Protein AF-A0A8T8I2J6-F1 (afdb_monomer)

Solvent-accessible surface area (backbone atoms only — not comparable to full-atom values): 5197 Å² total; per-residue (Å²): 140,85,90,82,84,89,80,82,78,71,79,81,74,80,75,80,84,86,82,84,69,74,82,63,61,93,72,84,79,79,65,60,68,63,50,54,51,53,54,55,53,68,70,48,93,73,90,78,87,88,84,87,81,78,66,89,89,73,44,62,68,50,51,53,39,47,54,62,74,75,107

Foldseek 3Di:
DDDDDDDDPPDDDPDDDDPDDDDADPDDDDPPVVLVVVVVQVVDPDDGDDDDDDDPPPCSSNSVRNSSVVD

Structure (mmCIF, N/CA/C/O backbone):
data_AF-A0A8T8I2J6-F1
#
_entry.id   AF-A0A8T8I2J6-F1
#
loop_
_atom_site.group_PDB
_atom_site.id
_atom_site.type_symbol
_atom_site.label_atom_id
_atom_site.label_alt_id
_atom_site.label_comp_id
_atom_site.label_asym_id
_atom_site.label_entity_id
_atom_site.label_seq_id
_atom_site.pdbx_PDB_ins_code
_atom_site.Cartn_x
_atom_site.Cartn_y
_atom_site.Cartn_z
_atom_site.occupancy
_atom_site.B_iso_or_equiv
_atom_site.auth_seq_id
_atom_site.auth_comp_id
_atom_site.auth_asym_id
_atom_site.auth_atom_id
_atom_site.pdbx_PDB_model_num
ATOM 1 N N . GLU A 1 1 ? -16.147 54.275 19.497 1.00 48.97 1 GLU A N 1
ATOM 2 C CA . GLU A 1 1 ? -16.958 53.187 20.082 1.00 48.97 1 GLU A CA 1
ATOM 3 C C . GLU A 1 1 ? -16.709 51.903 19.307 1.00 48.97 1 GLU A C 1
ATOM 5 O O . GLU A 1 1 ? -16.578 51.974 18.093 1.00 48.97 1 GLU A O 1
ATOM 10 N N . VAL A 1 2 ? -16.616 50.756 19.982 1.00 63.16 2 VAL A N 1
ATOM 11 C CA . VAL A 1 2 ? -16.533 49.426 19.352 1.00 63.16 2 VAL A CA 1
ATOM 12 C C . VAL A 1 2 ? -17.766 48.646 19.789 1.00 63.16 2 VAL A C 1
ATOM 14 O O . VAL A 1 2 ? -18.046 48.580 20.982 1.00 63.16 2 VAL A O 1
ATOM 17 N N . HIS A 1 3 ? -18.519 48.097 18.839 1.00 64.94 3 HIS A N 1
ATOM 18 C CA . HIS A 1 3 ? -19.649 47.204 19.105 1.00 64.94 3 HIS A CA 1
ATOM 19 C C . HIS A 1 3 ? -19.223 45.786 18.706 1.00 64.94 3 HIS A C 1
ATOM 21 O O . HIS A 1 3 ? -18.994 45.523 17.528 1.00 64.94 3 HIS A O 1
ATOM 27 N N . GLY A 1 4 ? -19.059 44.890 19.682 1.00 72.25 4 GLY A N 1
ATOM 28 C CA . GLY A 1 4 ? -18.718 43.483 19.449 1.00 72.25 4 GLY A CA 1
ATOM 29 C C . GLY A 1 4 ? -19.917 42.581 19.730 1.00 72.25 4 GLY A C 1
ATOM 30 O O . GLY A 1 4 ? -20.467 42.621 20.828 1.00 72.25 4 GLY A O 1
ATOM 31 N N . GLY A 1 5 ? -20.329 41.785 18.742 1.00 77.81 5 GLY A N 1
ATOM 32 C CA . GLY A 1 5 ? -21.360 40.756 18.894 1.00 77.81 5 GLY A CA 1
ATOM 33 C C . GLY A 1 5 ? -20.796 39.451 19.464 1.00 77.81 5 GLY A C 1
ATOM 34 O O . GLY A 1 5 ? -19.627 39.123 19.261 1.00 77.81 5 GLY A O 1
ATOM 35 N N . VAL A 1 6 ? -21.632 38.698 20.183 1.00 79.12 6 VAL A N 1
ATOM 36 C CA . VAL A 1 6 ? -21.268 37.393 20.757 1.00 79.12 6 VAL A CA 1
ATOM 37 C C . VAL A 1 6 ? -21.399 36.304 19.689 1.00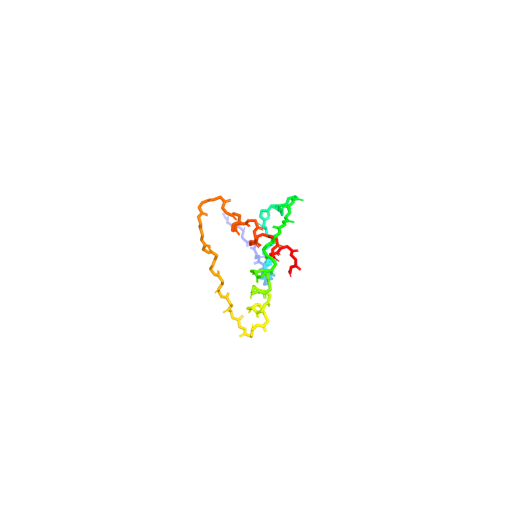 79.12 6 VAL A C 1
ATOM 39 O O . VAL A 1 6 ? -22.488 36.077 19.165 1.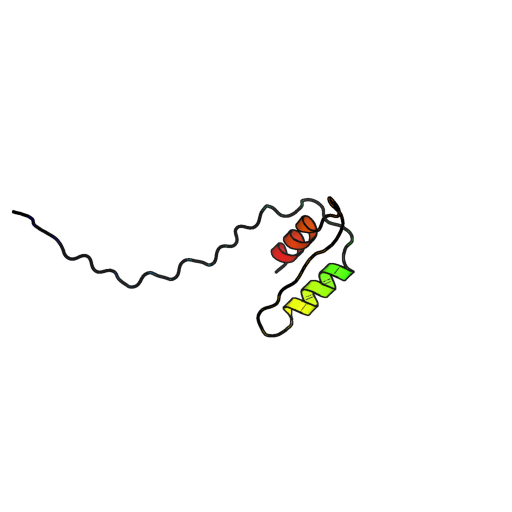00 79.12 6 VAL A O 1
ATOM 42 N N . HIS A 1 7 ? -20.302 35.601 19.397 1.00 71.44 7 HIS A N 1
ATOM 43 C CA . HIS A 1 7 ? -20.293 34.420 18.530 1.00 71.44 7 HIS A CA 1
ATOM 44 C C . HIS A 1 7 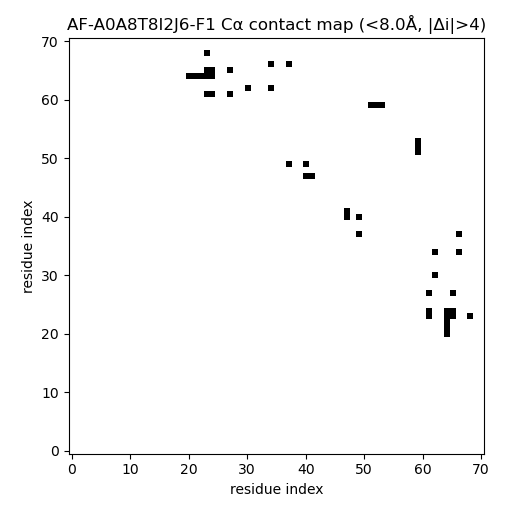? -20.268 33.140 19.371 1.00 71.44 7 HIS A C 1
ATOM 46 O O . HIS A 1 7 ? -19.270 32.825 20.024 1.00 71.44 7 HIS A O 1
ATOM 52 N N . PHE A 1 8 ? -21.362 32.381 19.335 1.00 74.88 8 PHE A N 1
ATOM 53 C CA . PHE A 1 8 ? -21.440 31.071 19.977 1.00 74.88 8 PHE A CA 1
ATOM 54 C C . PHE A 1 8 ? -20.811 30.013 19.072 1.00 74.88 8 PHE A C 1
ATOM 56 O O . PHE A 1 8 ? -21.353 29.678 18.021 1.00 74.88 8 PHE A O 1
ATOM 63 N N . HIS A 1 9 ? -19.678 29.466 19.502 1.00 72.44 9 HIS A N 1
ATOM 64 C CA . HIS A 1 9 ? -19.091 28.289 18.878 1.00 72.44 9 HIS A CA 1
ATOM 65 C C . HIS A 1 9 ? -19.816 27.067 19.446 1.00 72.44 9 HIS A C 1
ATOM 67 O O . HIS A 1 9 ? -19.475 26.565 20.515 1.00 72.44 9 HIS A O 1
ATOM 73 N N . GLN A 1 10 ? -20.870 26.626 18.759 1.00 75.12 10 GLN A N 1
ATOM 74 C CA . GLN A 1 10 ? -21.360 25.256 18.921 1.00 75.12 10 GLN A CA 1
ATOM 75 C C . GLN A 1 10 ? -20.167 24.325 18.632 1.00 75.12 10 GLN A C 1
ATOM 77 O O . GLN A 1 10 ? -19.402 24.613 17.710 1.00 75.12 10 GLN A O 1
ATOM 82 N N . GLY A 1 11 ? -19.952 23.293 19.458 1.00 76.44 11 GLY A N 1
ATOM 83 C CA . GLY A 1 11 ? -18.750 22.449 19.407 1.00 76.44 11 GLY A CA 1
ATOM 84 C C . GLY A 1 11 ? -18.389 22.041 17.978 1.00 76.44 11 GLY A C 1
ATOM 85 O O . GLY A 1 11 ? -19.268 21.666 17.203 1.00 76.44 11 GLY A O 1
ATOM 86 N N . VAL A 1 12 ? -17.109 22.172 17.619 1.00 75.50 12 VAL A N 1
ATOM 87 C CA . VAL A 1 12 ? -16.640 21.868 16.263 1.00 75.50 12 VAL A CA 1
ATOM 88 C C . VAL A 1 12 ? -16.937 20.390 15.987 1.00 75.50 12 VAL A C 1
ATOM 90 O O . VAL A 1 12 ? -16.429 19.549 16.731 1.00 75.50 12 VAL A O 1
ATOM 93 N N . PRO A 1 13 ? -17.762 20.048 14.980 1.00 80.69 13 PRO A N 1
ATOM 94 C CA . PRO A 1 13 ? -17.930 18.655 14.589 1.00 80.69 13 PRO A CA 1
ATOM 95 C C . PRO A 1 13 ? -16.562 18.081 14.221 1.00 80.69 13 PRO A C 1
ATOM 97 O O . PRO A 1 13 ? -15.760 18.769 13.584 1.00 80.69 13 PRO A O 1
ATOM 100 N N . GLU A 1 14 ? -16.280 16.844 14.634 1.00 85.94 14 GLU A N 1
ATOM 101 C CA . GLU A 1 14 ? -15.004 16.215 14.299 1.00 85.94 14 GLU A CA 1
ATOM 102 C C . GLU A 1 14 ? -14.811 16.225 12.775 1.00 85.94 14 GLU A C 1
ATOM 104 O O . GLU A 1 14 ?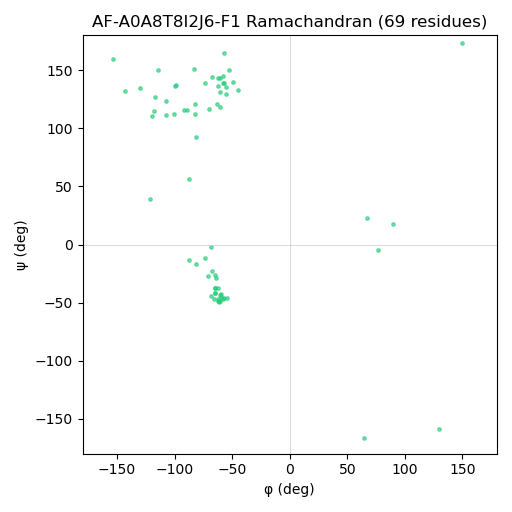 -15.726 15.848 12.031 1.00 85.94 14 GLU A O 1
ATOM 109 N N . PRO A 1 15 ? -13.650 16.692 12.283 1.00 85.00 15 PRO A N 1
ATOM 110 C CA . PRO A 1 15 ? -13.385 16.677 10.859 1.00 85.00 15 PRO A CA 1
ATOM 111 C C . PRO A 1 15 ? -13.385 15.223 10.363 1.00 85.00 15 PRO A C 1
ATOM 113 O O . PRO A 1 15 ? -12.908 14.330 11.069 1.00 85.00 15 PRO A O 1
ATOM 116 N N . PRO A 1 16 ? -13.894 14.958 9.149 1.00 88.56 16 PRO A N 1
ATOM 117 C CA . PRO A 1 16 ? -13.891 13.610 8.602 1.00 88.56 16 PRO A CA 1
ATOM 118 C C . PRO A 1 16 ? -12.457 13.085 8.475 1.00 88.56 16 PRO A C 1
ATOM 120 O O . PRO A 1 16 ? -11.545 13.827 8.102 1.00 88.56 16 PRO A O 1
ATOM 123 N N . VAL A 1 17 ? -12.266 11.789 8.736 1.00 87.75 17 VAL A N 1
ATOM 124 C CA . VAL A 1 17 ? -10.963 11.130 8.567 1.00 87.75 17 VAL A CA 1
ATOM 125 C C . VAL A 1 17 ? -10.556 11.181 7.084 1.00 87.75 17 VAL A C 1
ATOM 127 O O . VAL A 1 17 ? -11.294 10.666 6.236 1.00 87.75 17 VAL A O 1
ATOM 130 N N . PRO A 1 18 ? -9.403 11.780 6.731 1.00 88.06 18 PRO A N 1
ATOM 131 C CA . PRO A 1 18 ? -8.960 11.856 5.343 1.00 88.06 18 PRO A CA 1
ATOM 132 C C . PRO A 1 18 ? -8.710 10.470 4.730 1.00 88.06 18 PRO A C 1
ATOM 134 O O . PRO A 1 18 ? -8.060 9.623 5.337 1.00 88.06 18 PRO A O 1
ATOM 137 N N . ARG A 1 19 ? -9.164 10.261 3.487 1.00 87.25 19 ARG A N 1
ATOM 138 C CA . ARG A 1 19 ? -8.892 9.055 2.671 1.00 87.25 19 ARG A CA 1
ATOM 139 C C . ARG A 1 19 ? -8.186 9.387 1.349 1.00 87.25 19 ARG A C 1
ATOM 141 O O . ARG A 1 19 ? -8.515 8.852 0.297 1.00 87.25 19 ARG A O 1
ATOM 148 N N . GLN A 1 20 ? -7.251 10.333 1.386 1.00 91.81 20 GLN A N 1
ATOM 149 C CA . GLN A 1 20 ? -6.622 10.931 0.199 1.00 91.81 20 GLN A CA 1
ATOM 150 C C . GLN A 1 20 ? -5.399 10.143 -0.290 1.00 91.81 20 GLN A C 1
ATOM 152 O O . GL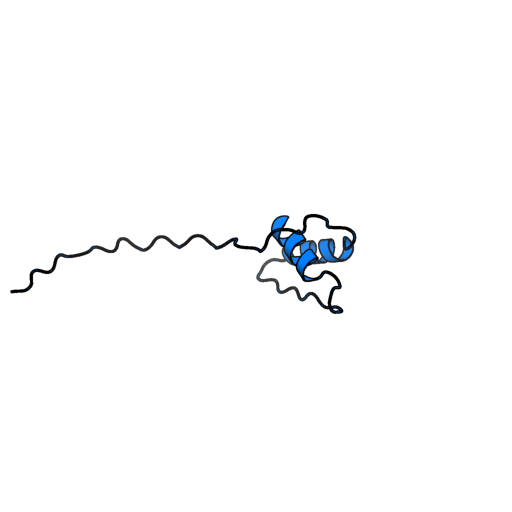N A 1 20 ? -4.299 10.683 -0.408 1.00 91.81 20 GLN A O 1
ATOM 157 N N . LEU A 1 21 ? -5.582 8.854 -0.571 1.00 94.44 21 LEU A N 1
ATOM 158 C CA . LEU A 1 21 ? -4.523 8.057 -1.184 1.00 94.44 21 LEU A CA 1
ATOM 159 C C . LEU A 1 21 ? -4.254 8.531 -2.628 1.00 94.44 21 LEU A C 1
ATOM 161 O O . LEU A 1 21 ? -5.198 8.909 -3.331 1.00 94.44 21 LEU A O 1
ATOM 165 N N . PRO A 1 22 ? -2.989 8.508 -3.094 1.00 95.94 22 PRO A N 1
ATOM 166 C CA . PRO A 1 22 ? -2.678 8.575 -4.520 1.00 95.94 22 PRO A CA 1
ATOM 167 C C . PRO A 1 22 ? -3.442 7.501 -5.291 1.00 95.94 22 PRO A C 1
ATOM 169 O O . PRO A 1 22 ? -3.670 6.429 -4.744 1.00 95.94 22 PRO A O 1
ATOM 172 N N . ALA A 1 23 ? -3.773 7.760 -6.558 1.00 95.06 23 ALA A N 1
ATOM 173 C CA . ALA A 1 23 ? -4.550 6.835 -7.380 1.00 95.06 23 ALA A CA 1
ATOM 174 C C . ALA A 1 23 ? -4.001 5.398 -7.351 1.00 95.06 23 ALA A C 1
ATOM 176 O O . ALA A 1 23 ? -2.788 5.174 -7.415 1.00 95.06 23 ALA A O 1
ATOM 177 N N . ALA A 1 24 ? -4.916 4.427 -7.298 1.00 93.06 24 ALA A N 1
ATOM 178 C CA . ALA A 1 24 ? -4.574 3.016 -7.378 1.00 93.06 24 ALA A CA 1
ATOM 179 C C . ALA A 1 24 ? -3.816 2.710 -8.686 1.00 93.06 24 ALA A C 1
ATOM 181 O O . ALA A 1 24 ? -4.126 3.295 -9.731 1.00 93.06 24 ALA A O 1
ATOM 182 N N . PRO A 1 25 ? -2.849 1.778 -8.669 1.00 94.38 25 PRO A N 1
ATOM 183 C CA . PRO A 1 25 ? -2.198 1.330 -9.893 1.00 94.38 25 PRO A CA 1
ATOM 184 C C . PRO A 1 25 ? -3.228 0.711 -10.854 1.00 94.38 25 PRO A C 1
ATOM 186 O O . PRO A 1 25 ? -4.009 -0.152 -10.460 1.00 94.38 25 PRO A O 1
ATOM 189 N N . ALA A 1 26 ? -3.213 1.129 -12.126 1.00 94.19 26 ALA A N 1
ATOM 190 C CA . ALA A 1 26 ? -4.166 0.661 -13.143 1.00 94.19 26 ALA A CA 1
ATOM 191 C C . ALA A 1 26 ? -4.042 -0.843 -13.448 1.00 94.19 26 ALA A C 1
ATOM 193 O O . ALA A 1 26 ? -5.017 -1.502 -13.806 1.00 94.19 26 ALA A O 1
ATOM 194 N N . HIS A 1 27 ? -2.836 -1.387 -13.289 1.00 94.50 27 HIS A N 1
ATOM 195 C CA . HIS A 1 27 ? -2.545 -2.808 -13.403 1.00 94.50 27 HIS A CA 1
ATOM 196 C C . HIS A 1 27 ? -1.748 -3.244 -12.177 1.00 94.50 27 HIS A C 1
ATOM 198 O O . HIS A 1 27 ? -0.801 -2.568 -11.773 1.00 94.50 27 HIS A O 1
ATOM 204 N N . PHE A 1 28 ? -2.126 -4.379 -11.599 1.00 96.69 28 PHE A N 1
ATOM 205 C CA . PHE A 1 28 ? -1.456 -4.975 -10.451 1.00 96.69 28 PHE A CA 1
ATOM 206 C C . PHE A 1 28 ? -1.477 -6.497 -10.606 1.00 96.69 28 PHE A C 1
ATOM 208 O O . PHE A 1 28 ? -2.507 -7.064 -10.963 1.00 96.69 28 PHE A O 1
ATOM 215 N N . THR A 1 29 ? -0.335 -7.153 -10.409 1.00 96.25 29 THR A N 1
ATOM 216 C CA . THR A 1 29 ? -0.187 -8.607 -10.562 1.00 96.25 29 THR A CA 1
ATOM 217 C C . THR A 1 29 ? 0.950 -9.125 -9.687 1.00 96.25 29 THR A C 1
ATOM 219 O O . THR A 1 29 ? 1.835 -8.363 -9.291 1.00 96.25 29 THR A O 1
ATOM 222 N N . GLY A 1 30 ? 0.932 -10.429 -9.406 1.00 95.75 30 GLY A N 1
ATOM 223 C CA . GLY A 1 30 ? 1.817 -11.063 -8.433 1.00 95.75 30 GLY A CA 1
ATOM 224 C C . GLY A 1 30 ? 1.552 -10.565 -7.010 1.00 95.75 30 GLY A C 1
ATOM 225 O O . GLY A 1 30 ? 0.554 -9.898 -6.749 1.00 95.75 30 GLY A O 1
ATOM 226 N N . ARG A 1 31 ? 2.477 -10.870 -6.095 1.00 97.38 31 ARG A N 1
ATOM 227 C CA . ARG A 1 31 ? 2.474 -10.370 -4.708 1.00 97.38 31 ARG A CA 1
ATOM 228 C C . ARG A 1 31 ? 1.329 -10.879 -3.818 1.00 97.38 31 ARG A C 1
ATOM 230 O O . ARG A 1 31 ? 0.963 -10.215 -2.855 1.00 97.38 31 ARG A O 1
ATOM 237 N N . ALA A 1 32 ? 0.734 -12.022 -4.169 1.00 97.56 32 ALA A N 1
ATOM 238 C CA . ALA A 1 32 ? -0.362 -12.610 -3.397 1.00 97.56 32 ALA A CA 1
ATOM 239 C C . ALA A 1 32 ? 0.071 -12.933 -1.959 1.00 97.56 32 ALA A C 1
ATOM 241 O O . ALA A 1 32 ? -0.629 -12.569 -1.026 1.00 97.56 32 ALA A O 1
ATOM 242 N N . GLU A 1 33 ? 1.265 -13.506 -1.790 1.00 98.12 33 GLU A N 1
ATOM 243 C CA . GLU A 1 33 ? 1.817 -13.844 -0.472 1.00 98.12 33 GLU A CA 1
ATOM 244 C C . GLU A 1 33 ? 1.970 -12.605 0.421 1.00 98.12 33 GLU A C 1
ATOM 246 O O . GLU A 1 33 ? 1.549 -12.620 1.574 1.00 98.12 33 GLU A O 1
ATOM 251 N N . GLU A 1 34 ? 2.497 -11.495 -0.109 1.00 98.06 34 GLU A N 1
ATOM 252 C CA . GLU A 1 34 ? 2.627 -10.267 0.680 1.00 98.06 34 GLU A CA 1
ATOM 253 C C . GLU A 1 34 ? 1.280 -9.584 0.964 1.00 98.06 34 GLU A C 1
ATOM 255 O O . GLU A 1 34 ? 1.154 -8.875 1.960 1.00 98.06 34 GLU A O 1
ATOM 260 N N . LEU A 1 35 ? 0.269 -9.762 0.105 1.00 97.62 35 LEU A N 1
ATOM 261 C CA . LEU A 1 35 ? -1.091 -9.293 0.394 1.00 97.62 35 LEU A CA 1
ATOM 262 C C . LEU A 1 35 ? -1.723 -10.099 1.529 1.00 97.62 35 LEU A C 1
ATOM 264 O O . LEU A 1 35 ? -2.302 -9.501 2.432 1.00 97.62 35 LEU A O 1
ATOM 268 N N . ASP A 1 36 ? -1.574 -11.423 1.501 1.00 97.50 36 ASP A N 1
ATOM 269 C CA . ASP A 1 36 ? -2.088 -12.309 2.544 1.00 97.50 36 ASP A CA 1
ATOM 270 C C . ASP A 1 36 ? -1.425 -12.005 3.901 1.00 97.50 36 ASP A C 1
ATOM 272 O O . ASP A 1 36 ? -2.097 -11.997 4.933 1.00 97.50 36 ASP A O 1
ATOM 276 N N . GLU A 1 37 ? -0.128 -11.675 3.911 1.00 96.81 37 GLU A N 1
ATOM 277 C CA . GLU A 1 37 ? 0.583 -11.235 5.117 1.00 96.81 37 GLU A CA 1
ATOM 278 C C . GLU A 1 37 ? 0.002 -9.925 5.680 1.00 96.81 37 GLU A C 1
ATOM 280 O O . GLU A 1 37 ? -0.280 -9.834 6.877 1.00 96.81 37 GLU A O 1
ATOM 285 N N . LEU A 1 38 ? -0.239 -8.923 4.828 1.00 96.56 38 LEU A N 1
ATOM 286 C CA . LEU A 1 38 ? -0.847 -7.654 5.247 1.00 96.56 38 LEU A CA 1
ATOM 287 C C . LEU A 1 38 ? -2.291 -7.834 5.748 1.00 96.56 38 LEU A C 1
ATOM 289 O O . LEU A 1 38 ? -2.698 -7.178 6.711 1.00 96.56 38 LEU A O 1
ATOM 293 N N . ASP A 1 39 ? -3.062 -8.721 5.118 1.00 96.12 39 ASP A N 1
ATOM 294 C CA . ASP A 1 39 ? -4.421 -9.064 5.546 1.00 96.12 39 ASP A CA 1
ATOM 295 C C . ASP A 1 39 ?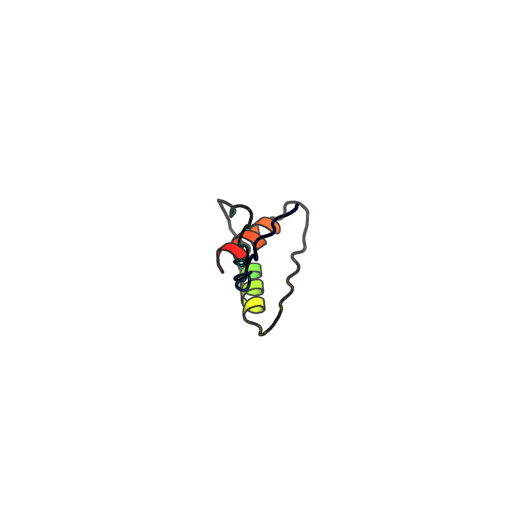 -4.418 -9.754 6.914 1.00 96.12 39 ASP A C 1
ATOM 297 O O . ASP A 1 39 ? -5.232 -9.410 7.775 1.00 96.12 39 ASP A O 1
ATO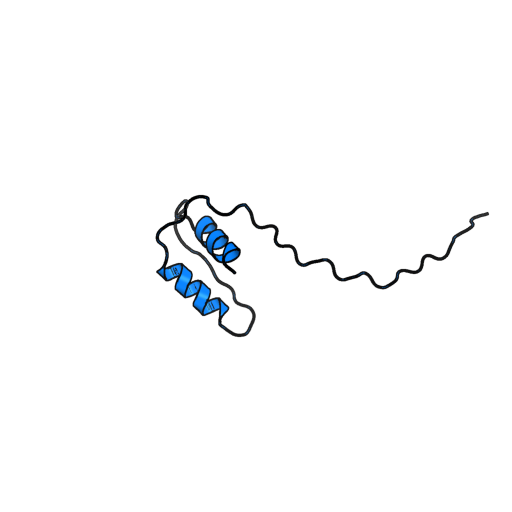M 301 N N . GLY A 1 40 ? -3.465 -10.664 7.138 1.00 95.31 40 GLY A N 1
ATOM 302 C CA . GLY A 1 40 ? -3.244 -11.309 8.429 1.00 95.31 40 GLY A CA 1
ATOM 303 C C . GLY A 1 40 ? -2.898 -10.303 9.523 1.00 95.31 40 GLY A C 1
ATOM 304 O O . GLY A 1 40 ? -3.545 -10.291 10.567 1.00 95.31 40 GLY A O 1
ATOM 305 N N . MET A 1 41 ? -1.956 -9.395 9.252 1.00 94.69 41 MET A N 1
ATOM 306 C CA . MET A 1 41 ? -1.584 -8.334 10.190 1.00 94.69 41 MET A CA 1
ATOM 307 C C . MET A 1 41 ? -2.777 -7.430 10.538 1.00 94.69 41 MET A C 1
ATOM 309 O O . MET A 1 41 ? -2.976 -7.097 11.699 1.00 94.69 41 MET A O 1
ATOM 313 N N . ARG A 1 42 ? -3.614 -7.046 9.563 1.00 91.81 42 ARG A N 1
ATOM 314 C CA . ARG A 1 42 ? -4.815 -6.220 9.810 1.00 91.81 42 ARG A CA 1
ATOM 315 C C . ARG A 1 42 ? -5.867 -6.918 10.671 1.00 91.81 42 ARG A C 1
ATOM 317 O O . ARG A 1 42 ? -6.661 -6.227 11.304 1.00 91.81 42 ARG A O 1
ATOM 324 N N . ALA A 1 43 ? -5.912 -8.248 10.661 1.00 90.25 43 ALA A N 1
ATOM 325 C CA . ALA A 1 43 ? -6.837 -9.011 11.491 1.00 90.25 43 ALA A CA 1
ATOM 326 C C . ALA A 1 43 ? -6.440 -9.020 12.980 1.00 90.25 43 ALA A C 1
ATOM 3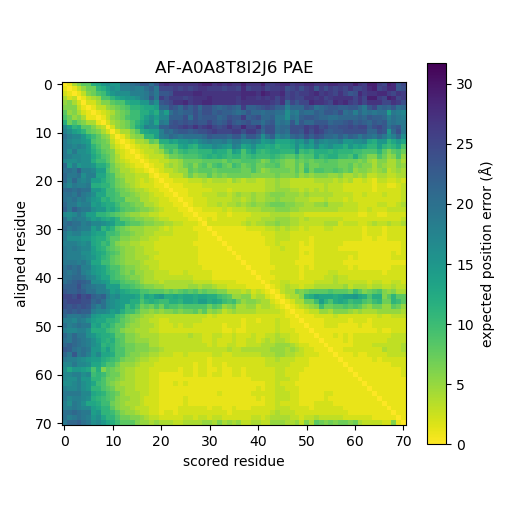28 O O . ALA A 1 43 ? -7.243 -9.445 13.809 1.00 90.25 43 ALA A O 1
ATOM 329 N N . GLU A 1 44 ? -5.233 -8.562 13.329 1.00 88.50 44 GLU A N 1
ATOM 330 C CA . GLU A 1 44 ? -4.786 -8.438 14.716 1.00 88.50 44 GLU A CA 1
ATOM 331 C C . GLU A 1 44 ? -5.458 -7.251 15.430 1.00 88.50 44 GLU A C 1
ATOM 333 O O . GLU A 1 44 ? -5.592 -6.153 14.884 1.00 88.50 44 GLU A O 1
ATOM 338 N N . ASP A 1 45 ? -5.849 -7.451 16.692 1.00 80.44 45 ASP A N 1
ATOM 339 C CA . ASP A 1 45 ? -6.419 -6.389 17.522 1.00 80.44 45 ASP A CA 1
ATOM 340 C C . ASP A 1 45 ? -5.347 -5.352 17.896 1.00 80.44 45 ASP A C 1
ATOM 342 O O . ASP A 1 45 ? -4.401 -5.636 18.633 1.00 80.44 45 ASP A O 1
ATOM 346 N N . GLY A 1 46 ? -5.523 -4.107 17.447 1.00 83.81 46 GLY A N 1
ATOM 347 C CA . GLY A 1 46 ? -4.701 -2.974 17.872 1.00 83.81 46 GLY A CA 1
ATOM 348 C C . GLY A 1 46 ? -4.133 -2.144 16.725 1.00 83.81 46 GLY A C 1
ATOM 349 O O . GLY A 1 46 ? -4.675 -2.086 15.625 1.00 83.81 46 GLY A O 1
ATOM 350 N N . ARG A 1 47 ? -3.053 -1.409 17.014 1.00 84.38 47 ARG A N 1
ATOM 351 C CA . ARG A 1 47 ? -2.349 -0.595 16.015 1.00 84.38 47 ARG A CA 1
ATOM 352 C C . ARG A 1 47 ? -1.239 -1.422 15.382 1.00 84.38 47 ARG A C 1
ATOM 354 O O . ARG A 1 47 ? -0.272 -1.761 16.055 1.00 84.38 47 ARG A O 1
ATOM 361 N N . VAL A 1 48 ? -1.367 -1.664 14.087 1.00 90.06 48 VAL A N 1
ATOM 362 C CA . VAL A 1 48 ? -0.431 -2.462 13.293 1.00 90.06 48 VAL A CA 1
ATOM 363 C C . VAL A 1 48 ? 0.531 -1.541 12.541 1.00 90.06 48 VAL A C 1
ATOM 365 O O . VAL A 1 48 ? 0.113 -0.531 11.970 1.00 90.06 48 VAL A O 1
ATOM 368 N N . LEU A 1 49 ? 1.821 -1.886 12.522 1.00 92.69 49 LEU A N 1
ATOM 369 C CA . LEU A 1 49 ? 2.838 -1.237 11.692 1.00 92.69 49 LEU A CA 1
ATOM 370 C C . LEU A 1 49 ? 3.447 -2.269 10.740 1.00 92.69 49 LEU A C 1
ATOM 372 O O . LEU A 1 49 ? 4.212 -3.126 11.169 1.00 92.69 49 LEU A O 1
ATOM 376 N N . ALA A 1 50 ? 3.156 -2.136 9.447 1.00 95.44 50 ALA A N 1
ATOM 377 C CA . ALA A 1 50 ? 3.784 -2.933 8.398 1.00 95.44 50 ALA A CA 1
ATOM 378 C C . ALA A 1 50 ? 4.900 -2.136 7.705 1.00 95.44 50 ALA A C 1
ATOM 380 O O . ALA A 1 50 ? 4.725 -0.959 7.373 1.00 95.44 50 ALA A O 1
ATOM 381 N N . VAL A 1 51 ? 6.044 -2.779 7.452 1.00 96.88 51 VAL A N 1
ATOM 382 C CA . VAL A 1 51 ? 7.186 -2.176 6.748 1.00 96.88 51 VAL A CA 1
ATOM 383 C C . VAL A 1 51 ? 7.461 -2.949 5.465 1.00 96.88 51 VAL A C 1
ATOM 385 O O . VAL A 1 51 ? 7.870 -4.104 5.492 1.00 96.88 51 VAL A O 1
ATOM 388 N N . LEU A 1 52 ? 7.282 -2.287 4.322 1.00 97.31 52 LEU A N 1
ATOM 389 C CA . LEU A 1 52 ? 7.578 -2.862 3.013 1.00 97.31 52 LEU A CA 1
ATOM 390 C C . LEU A 1 52 ? 9.035 -2.574 2.632 1.00 97.31 52 LEU A C 1
ATOM 392 O O . LEU A 1 52 ? 9.410 -1.421 2.399 1.00 97.31 52 LEU A O 1
ATOM 396 N N . CYS A 1 53 ? 9.845 -3.624 2.499 1.00 96.81 53 CYS A N 1
ATOM 397 C CA . CYS A 1 53 ? 11.271 -3.542 2.171 1.00 96.81 53 CYS A CA 1
ATOM 398 C C . CYS A 1 53 ? 11.588 -4.157 0.802 1.00 96.81 53 CYS A C 1
ATOM 400 O O . CYS A 1 53 ? 10.912 -5.065 0.333 1.00 96.81 53 CYS A O 1
ATOM 402 N N . GLY A 1 54 ? 12.620 -3.636 0.132 1.00 96.19 54 GLY A N 1
ATOM 403 C CA . GLY A 1 54 ? 13.089 -4.161 -1.154 1.00 96.19 54 GLY A CA 1
ATOM 404 C C . GLY A 1 54 ? 13.712 -3.095 -2.061 1.00 96.19 54 GLY A C 1
ATOM 405 O O . GLY A 1 54 ? 13.640 -1.902 -1.739 1.00 96.19 54 GLY A O 1
ATOM 406 N N . PRO A 1 55 ? 14.289 -3.491 -3.209 1.00 98.12 55 PRO A N 1
ATOM 407 C CA . PRO A 1 55 ? 14.990 -2.588 -4.123 1.00 98.12 55 PRO A CA 1
ATOM 408 C C . PRO A 1 55 ? 14.140 -1.416 -4.641 1.00 98.12 55 PRO A C 1
ATOM 410 O O . PRO A 1 55 ? 12.904 -1.405 -4.555 1.00 98.12 55 PRO A O 1
ATOM 413 N N . GLY A 1 56 ? 14.808 -0.407 -5.204 1.00 97.62 56 GLY A N 1
ATOM 414 C CA . GLY A 1 56 ? 14.138 0.657 -5.953 1.00 97.62 56 GLY A CA 1
ATOM 415 C C . GLY A 1 56 ? 13.340 0.077 -7.125 1.00 97.62 56 GLY A C 1
ATOM 416 O O . GLY A 1 56 ? 13.785 -0.864 -7.772 1.00 97.62 56 GLY A O 1
ATOM 417 N N . GLY A 1 57 ? 12.136 0.595 -7.370 1.00 96.38 57 GLY A N 1
ATOM 418 C CA . GLY A 1 57 ? 11.300 0.159 -8.496 1.00 96.38 57 GLY A CA 1
ATOM 419 C C . GLY A 1 57 ? 10.575 -1.184 -8.333 1.00 96.38 57 GLY A C 1
ATOM 420 O O . GLY A 1 57 ? 9.741 -1.500 -9.169 1.00 96.38 57 GLY A O 1
ATOM 421 N N . VAL A 1 58 ? 10.784 -1.941 -7.247 1.00 96.50 58 VAL A N 1
ATOM 422 C CA . VAL A 1 58 ? 10.152 -3.270 -7.050 1.00 96.50 58 VAL A CA 1
ATOM 423 C C . VAL A 1 58 ? 8.626 -3.235 -6.818 1.00 96.50 58 VAL A C 1
ATOM 425 O O . VAL A 1 58 ? 7.995 -4.271 -6.660 1.00 96.50 58 VAL A O 1
ATOM 428 N N . GLY A 1 59 ? 8.005 -2.051 -6.772 1.00 96.56 59 GLY A N 1
ATOM 429 C CA . GLY A 1 59 ? 6.545 -1.925 -6.665 1.00 96.56 59 GLY A CA 1
ATOM 430 C C . GLY A 1 59 ? 5.973 -1.866 -5.242 1.00 96.56 59 GLY A C 1
ATOM 431 O O . GLY A 1 59 ? 4.770 -2.024 -5.073 1.00 96.56 59 GLY A O 1
ATOM 432 N N . LYS A 1 60 ? 6.779 -1.576 -4.212 1.00 98.12 60 LYS A N 1
ATOM 433 C CA . LYS A 1 60 ? 6.313 -1.471 -2.807 1.00 98.12 60 LYS A CA 1
ATOM 434 C C . LYS A 1 60 ? 5.153 -0.489 -2.624 1.00 98.12 60 LYS A C 1
ATOM 436 O O . LYS A 1 60 ? 4.160 -0.817 -1.989 1.00 98.12 60 LYS A O 1
ATOM 441 N N . THR A 1 61 ? 5.256 0.698 -3.222 1.00 97.06 61 THR A N 1
ATOM 442 C CA . THR A 1 61 ? 4.179 1.699 -3.186 1.00 97.06 61 THR A CA 1
ATOM 443 C C . THR A 1 61 ? 2.932 1.208 -3.916 1.00 97.06 61 THR A C 1
ATOM 445 O O . THR A 1 61 ? 1.829 1.440 -3.441 1.00 97.06 61 THR A O 1
ATOM 448 N N . ALA A 1 62 ? 3.089 0.490 -5.033 1.00 97.50 62 ALA A N 1
ATOM 449 C CA . ALA A 1 62 ? 1.955 -0.094 -5.743 1.00 97.50 62 ALA A CA 1
ATOM 450 C C . ALA A 1 62 ? 1.248 -1.162 -4.892 1.00 97.50 62 ALA A C 1
ATOM 452 O O . ALA A 1 62 ? 0.025 -1.152 -4.838 1.00 97.50 62 ALA A O 1
ATOM 453 N N . LEU A 1 63 ? 2.000 -2.014 -4.180 1.00 97.75 63 LEU A N 1
ATOM 454 C CA . LEU A 1 63 ? 1.455 -2.994 -3.231 1.00 97.75 63 LEU A CA 1
ATOM 455 C C . LEU A 1 63 ? 0.700 -2.306 -2.085 1.00 97.75 63 LEU A C 1
ATOM 457 O O . LEU A 1 63 ? -0.451 -2.646 -1.834 1.00 97.75 63 LEU A O 1
ATOM 461 N N . ALA A 1 64 ? 1.308 -1.298 -1.449 1.00 97.19 64 ALA A N 1
ATOM 462 C CA . ALA A 1 64 ? 0.675 -0.543 -0.367 1.00 97.19 64 ALA A CA 1
ATOM 463 C C . ALA A 1 64 ? -0.637 0.118 -0.808 1.00 97.19 64 ALA A C 1
ATOM 465 O O . ALA A 1 64 ? -1.643 0.012 -0.115 1.00 97.19 64 ALA A O 1
ATOM 466 N N . LEU A 1 65 ? -0.635 0.784 -1.969 1.00 97.12 65 LEU A N 1
ATOM 467 C CA . LEU A 1 65 ? -1.835 1.423 -2.504 1.00 97.12 65 LEU A CA 1
ATOM 468 C C . LEU A 1 65 ? -2.888 0.381 -2.876 1.00 97.12 65 LEU A C 1
ATOM 470 O O . LEU A 1 65 ? -4.038 0.536 -2.489 1.00 97.12 65 LEU A O 1
ATOM 474 N N . HIS A 1 66 ? -2.512 -0.688 -3.581 1.00 97.25 66 HIS A N 1
ATOM 475 C CA . HIS A 1 66 ? -3.452 -1.742 -3.959 1.00 97.25 66 HIS A CA 1
ATOM 476 C C . HIS A 1 66 ? -4.146 -2.350 -2.733 1.00 97.25 66 HIS A C 1
ATOM 478 O O . HIS A 1 66 ? -5.369 -2.465 -2.722 1.00 97.25 66 HIS A O 1
ATOM 484 N N . TRP A 1 67 ? -3.379 -2.667 -1.688 1.00 96.38 67 TRP A N 1
ATOM 485 C CA . TRP A 1 67 ? -3.912 -3.162 -0.422 1.00 96.38 67 TRP A CA 1
ATOM 486 C C . TRP A 1 67 ? -4.833 -2.137 0.254 1.00 96.38 67 TRP A C 1
ATOM 488 O O . TRP A 1 67 ? -5.967 -2.458 0.597 1.00 96.38 67 TRP A O 1
ATOM 498 N N . ALA A 1 68 ? -4.400 -0.878 0.360 1.00 94.56 68 ALA A N 1
ATOM 499 C CA . ALA A 1 68 ? -5.163 0.181 1.018 1.00 94.56 68 ALA A CA 1
ATOM 500 C C . ALA A 1 68 ? -6.452 0.589 0.277 1.00 94.56 68 ALA A C 1
ATOM 502 O O . ALA A 1 68 ? -7.356 1.126 0.902 1.00 94.56 68 ALA A O 1
ATOM 503 N N . TYR A 1 69 ? -6.560 0.352 -1.034 1.00 94.69 69 TYR A N 1
ATOM 504 C CA . TYR A 1 69 ? -7.814 0.543 -1.779 1.00 94.69 69 TYR A CA 1
ATOM 505 C C . TYR A 1 69 ? -8.791 -0.633 -1.651 1.00 94.69 69 TYR A C 1
ATOM 507 O O . TYR A 1 69 ? -9.963 -0.483 -1.997 1.00 94.69 69 TYR A O 1
ATOM 515 N N . ARG A 1 70 ? -8.320 -1.804 -1.208 1.00 92.25 70 ARG A N 1
ATOM 516 C CA . ARG A 1 70 ? -9.134 -3.018 -1.059 1.00 92.25 70 ARG A CA 1
ATOM 517 C C . ARG A 1 70 ? -9.827 -3.110 0.308 1.00 92.25 70 ARG A C 1
ATOM 519 O O . ARG A 1 70 ? -10.737 -3.926 0.449 1.00 92.25 70 ARG A O 1
ATOM 526 N N . HIS A 1 71 ? -9.415 -2.277 1.269 1.00 87.88 71 HIS A N 1
ATOM 527 C CA . HIS A 1 71 ? -9.866 -2.243 2.669 1.00 87.88 71 HIS A CA 1
ATOM 528 C C . HIS A 1 71 ? -10.367 -0.862 3.091 1.00 87.88 71 HIS A C 1
ATOM 530 O O . HIS A 1 71 ? -11.143 -0.817 4.073 1.00 87.88 71 HIS A O 1
#

pLDDT: mean 89.87, std 10.05, range [48.97, 98.12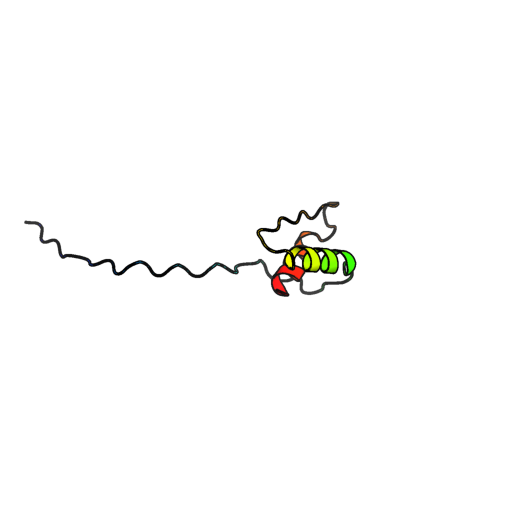]

InterPro domains:
  IPR027417 P-loop containing nucleoside triphosphate hydrolase [G3DSA:3.40.50.300] (9-71)
  IPR027417 P-loop containing nucleoside triphosphate hydrolase [SSF52540] (9-70)

Sequence (71 aa):
EVHGGVHFHQGVPEPPVPRQLPAAPAHFTGRAEELDELDGMRAEDGRVLAVLCGPGGVGKTALALHWAYRH

Radius of gyration: 21.23 Å; Cα contacts (8 Å, |Δi|>4): 23; chains: 1; bounding box: 36×67×34 Å

Secondary structure (DSSP, 8-state):
-----------PPPPPPP--PPPPPS---S-HHHHHHHHHHHTSSS---------TTSSHHHHHHHHHHH-

Organism: NCBI:txid173560

Mean predicted aligned error: 8.0 Å